Protein AF-A0A9Q3C1W0-F1 (afdb_monomer_lite)

pLDDT: mean 81.01, std 10.48, range [41.19, 95.0]

Foldseek 3Di:
DPPVVVLVLLVVCLVPDDDDPPQDPVNSVVVSVVCVVPVVVDDDLPDDPDPPPPPDDDDDDPDDPPDDVVVVDDPDDDDPVRVVVVVVVVVSVD

Sequence (94 aa):
MTNVNILKELFEVFNKAQYGTQLTSKLKLNFLKMFRKHRGAFSIWDDPLGKIDGHDIELYMDIERPYLPILRRPPYPASLETRKEIVKHINELL

Radius of gyration: 22.05 Å; chains: 1; bounding box: 44×27×57 Å

Secondary structure (DSSP, 8-state):
-HHHHHHHHHHHHHHHS---TT--HHHHHHHHHHHHHTGGGS--TTSPTT--TT-------S-PSSPPGGGGPPPPPPPHHHHHHHHHHHHHH-

Organism: NCBI:txid1389203

Structure (mmCIF, N/CA/C/O backbone):
data_AF-A0A9Q3C1W0-F1
#
_entry.id   AF-A0A9Q3C1W0-F1
#
loop_
_atom_site.group_PDB
_atom_site.id
_atom_site.type_symbol
_atom_site.label_atom_id
_atom_site.label_alt_id
_atom_site.label_comp_id
_atom_site.label_asym_id
_atom_site.label_entity_id
_atom_site.label_seq_id
_atom_site.pdbx_PDB_ins_code
_atom_site.Cartn_x
_atom_site.Cartn_y
_atom_site.Cartn_z
_atom_site.occupancy
_atom_site.B_iso_or_equiv
_atom_site.auth_seq_id
_atom_site.auth_comp_id
_atom_site.auth_asym_id
_atom_site.auth_atom_id
_atom_site.pdbx_PDB_model_num
ATOM 1 N N . MET A 1 1 ? -22.928 -12.569 4.011 1.00 41.19 1 MET A N 1
ATOM 2 C CA . MET A 1 1 ? -21.871 -12.965 4.974 1.00 41.19 1 MET A CA 1
ATOM 3 C C . MET A 1 1 ? -20.793 -11.891 5.192 1.00 41.19 1 MET A C 1
ATOM 5 O O . MET A 1 1 ? -20.024 -12.017 6.129 1.00 41.19 1 MET A O 1
ATOM 9 N N . THR A 1 2 ? -20.765 -10.801 4.418 1.00 52.31 2 THR A N 1
ATOM 10 C CA . THR A 1 2 ? -19.703 -9.772 4.412 1.00 52.31 2 THR A CA 1
ATOM 11 C C . THR A 1 2 ? -19.732 -8.763 5.574 1.00 52.31 2 THR A C 1
ATOM 13 O O . THR A 1 2 ? -18.682 -8.381 6.071 1.00 52.31 2 THR A O 1
ATOM 16 N N . ASN A 1 3 ? -20.905 -8.355 6.072 1.00 53.75 3 ASN A N 1
ATOM 17 C CA . ASN A 1 3 ? -21.006 -7.264 7.064 1.00 53.75 3 ASN A CA 1
ATOM 18 C C . ASN A 1 3 ? -20.477 -7.587 8.477 1.00 53.75 3 ASN A C 1
ATOM 20 O O . ASN A 1 3 ? -20.113 -6.674 9.215 1.00 53.75 3 ASN A O 1
ATOM 24 N N . VAL A 1 4 ? -20.455 -8.861 8.881 1.00 57.12 4 VAL A N 1
ATOM 25 C CA . VAL A 1 4 ? -20.039 -9.256 10.242 1.00 57.12 4 VAL A CA 1
ATOM 26 C C . VAL A 1 4 ? -18.513 -9.232 10.387 1.00 57.12 4 VAL A C 1
ATOM 28 O O . VAL A 1 4 ? -18.013 -8.852 11.443 1.00 57.12 4 VAL A O 1
ATOM 31 N N . ASN A 1 5 ? -17.777 -9.559 9.319 1.00 65.38 5 ASN A N 1
ATOM 32 C CA . ASN A 1 5 ? -16.311 -9.547 9.325 1.00 65.38 5 ASN A CA 1
ATOM 33 C C . ASN A 1 5 ? -15.753 -8.118 9.395 1.00 65.38 5 ASN A C 1
ATOM 35 O O . ASN A 1 5 ? -14.900 -7.822 10.223 1.00 65.38 5 ASN A O 1
ATOM 39 N N . ILE A 1 6 ? -16.352 -7.202 8.630 1.00 66.88 6 ILE A N 1
ATOM 40 C CA . ILE A 1 6 ? -15.925 -5.797 8.533 1.00 66.88 6 ILE A CA 1
ATOM 41 C C . ILE A 1 6 ? -16.031 -5.071 9.881 1.00 66.88 6 ILE A C 1
ATOM 43 O O . ILE A 1 6 ? -15.164 -4.283 10.253 1.00 66.88 6 ILE A O 1
ATOM 47 N N . LEU A 1 7 ? -17.099 -5.324 10.648 1.00 70.12 7 LEU A N 1
ATOM 48 C CA . LEU A 1 7 ? -17.237 -4.727 11.979 1.00 70.12 7 LEU A CA 1
ATOM 49 C C . LEU A 1 7 ? -16.155 -5.233 12.929 1.00 70.12 7 LEU A C 1
ATOM 51 O O . LEU A 1 7 ? -15.629 -4.449 13.715 1.00 70.12 7 LEU A O 1
ATOM 55 N N . LYS A 1 8 ? -15.818 -6.521 12.847 1.00 76.94 8 LYS A N 1
ATOM 56 C CA . LYS A 1 8 ? -14.787 -7.135 13.679 1.00 76.94 8 LYS A CA 1
ATOM 57 C C . LYS A 1 8 ? -13.408 -6.541 13.378 1.00 76.94 8 LYS A C 1
ATOM 59 O O . LYS A 1 8 ? -12.721 -6.138 14.309 1.00 76.94 8 LYS A O 1
ATOM 64 N N . GLU A 1 9 ? -13.063 -6.392 12.103 1.00 75.38 9 GLU A N 1
ATOM 65 C CA . GLU A 1 9 ? -11.820 -5.747 11.654 1.00 75.38 9 GLU A CA 1
ATOM 66 C C . GLU A 1 9 ? -11.735 -4.286 12.105 1.00 75.38 9 GLU A C 1
ATOM 68 O O . GLU A 1 9 ? -10.733 -3.870 12.686 1.00 75.38 9 GLU A O 1
ATOM 73 N N . LEU A 1 10 ? -12.813 -3.510 11.928 1.00 76.50 10 LEU A N 1
ATOM 74 C CA . LEU A 1 10 ? -12.865 -2.121 12.386 1.00 76.50 10 LEU A CA 1
ATOM 75 C C . LEU A 1 10 ? -12.642 -2.027 13.903 1.00 76.50 10 LEU A C 1
ATOM 77 O O . LEU A 1 10 ? -11.912 -1.153 14.366 1.00 76.50 10 LEU A O 1
ATOM 81 N N . PHE A 1 11 ? -13.252 -2.927 14.678 1.00 80.62 11 PHE A N 1
ATOM 82 C CA . PHE A 1 11 ? -13.054 -2.990 16.125 1.00 80.62 11 PHE A CA 1
ATOM 83 C C . PHE A 1 11 ? -11.621 -3.375 16.506 1.00 80.62 11 PHE A C 1
ATOM 85 O O . PHE A 1 11 ? -11.077 -2.804 17.450 1.00 80.62 11 PHE A O 1
ATOM 92 N N . GLU A 1 12 ? -10.987 -4.299 15.785 1.00 83.19 12 GLU A N 1
ATOM 93 C CA . GLU A 1 12 ? -9.585 -4.658 16.018 1.00 83.19 12 GLU A CA 1
ATOM 94 C C . GLU A 1 12 ? -8.636 -3.491 15.733 1.00 83.19 12 GLU A C 1
ATOM 96 O O . GLU A 1 12 ? -7.775 -3.188 16.562 1.00 83.19 12 GLU A O 1
ATOM 101 N N . VAL A 1 13 ? -8.819 -2.797 14.605 1.00 79.25 13 VAL A N 1
ATOM 102 C CA . VAL A 1 13 ? -8.037 -1.601 14.256 1.00 79.25 13 VAL A CA 1
ATOM 103 C C . VAL A 1 13 ? -8.254 -0.504 15.293 1.00 79.25 13 VAL A C 1
ATOM 105 O O . VAL A 1 13 ? -7.291 0.088 15.775 1.00 79.25 13 VAL A O 1
ATOM 108 N 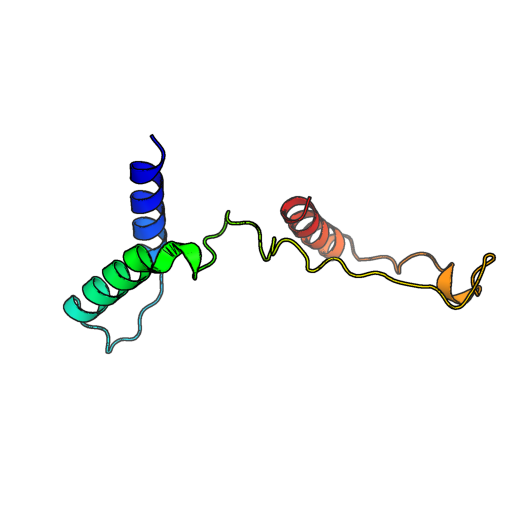N . PHE A 1 14 ? -9.504 -0.271 15.693 1.00 83.88 14 PHE A N 1
ATOM 109 C CA . PHE A 1 14 ? -9.844 0.714 16.713 1.00 83.88 14 PHE A CA 1
ATOM 110 C C . PHE A 1 14 ? -9.183 0.394 18.061 1.00 83.88 14 PHE A C 1
ATOM 112 O O . PHE A 1 14 ? -8.650 1.278 18.717 1.00 83.88 14 PHE A O 1
ATOM 119 N N . ASN A 1 15 ? -9.139 -0.873 18.472 1.00 84.69 15 ASN A N 1
ATOM 120 C CA . ASN A 1 15 ? -8.489 -1.254 19.728 1.00 84.69 15 ASN A CA 1
ATOM 121 C C . ASN A 1 15 ? -6.959 -1.135 19.682 1.00 84.69 15 ASN A C 1
ATOM 123 O O . ASN A 1 15 ? -6.345 -0.848 20.708 1.00 84.69 15 ASN A O 1
ATOM 127 N N . LYS A 1 16 ? -6.341 -1.348 18.514 1.00 85.50 16 LYS A N 1
ATOM 128 C CA . LYS A 1 16 ? -4.889 -1.193 18.316 1.00 85.50 16 LYS A CA 1
ATOM 129 C C . LYS A 1 16 ? -4.464 0.263 18.102 1.00 85.50 16 LYS A C 1
ATOM 131 O O . LYS A 1 16 ? -3.280 0.573 18.215 1.00 85.50 16 LYS A O 1
ATOM 136 N N . ALA A 1 17 ? -5.402 1.147 17.773 1.00 84.19 17 ALA A N 1
ATOM 137 C CA . ALA A 1 17 ? -5.109 2.539 17.481 1.00 84.19 17 ALA A CA 1
ATOM 138 C C . ALA A 1 17 ? -4.638 3.300 18.728 1.00 84.19 17 ALA A C 1
ATOM 140 O O . ALA A 1 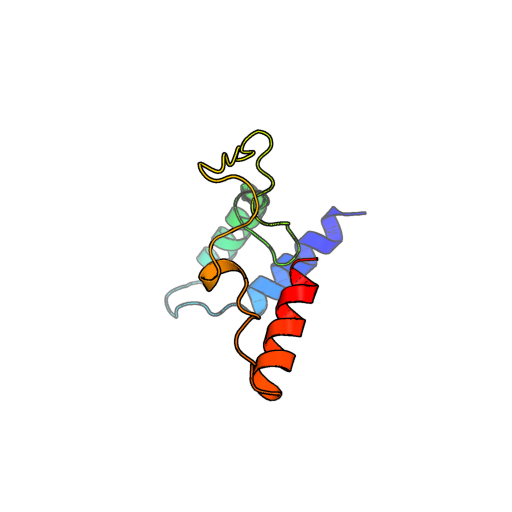17 ? -5.126 3.115 19.845 1.00 84.19 17 ALA A O 1
ATOM 141 N N . GLN A 1 18 ? -3.698 4.217 18.515 1.00 87.44 18 GLN A N 1
ATOM 142 C CA . GLN A 1 18 ? -3.282 5.161 19.541 1.00 87.44 18 GLN A CA 1
ATOM 143 C C . GLN A 1 18 ? -4.237 6.354 19.561 1.00 87.44 18 GLN A C 1
ATOM 145 O O . GLN A 1 18 ? -4.557 6.936 18.525 1.00 87.44 18 GLN A O 1
ATOM 150 N N . TYR A 1 19 ? -4.681 6.734 20.757 1.00 87.12 19 TYR A N 1
ATOM 151 C CA . TYR A 1 19 ? -5.566 7.876 20.964 1.00 87.12 19 TYR A CA 1
ATOM 152 C C . TYR A 1 19 ? -4.890 8.915 21.844 1.00 87.12 19 TYR A C 1
ATOM 154 O O . TYR A 1 19 ? -4.230 8.574 22.824 1.00 87.12 19 TYR A O 1
ATOM 162 N N . GLY A 1 20 ? -5.128 10.189 21.537 1.00 88.31 20 GLY A N 1
ATOM 163 C CA . GLY A 1 20 ? -4.750 11.279 22.429 1.00 88.31 20 GLY A CA 1
ATOM 164 C C . GLY A 1 20 ? -5.448 11.168 23.790 1.00 88.31 20 GLY A C 1
ATOM 165 O O . GLY A 1 20 ? -6.572 10.670 23.898 1.00 88.31 20 GLY A O 1
ATOM 166 N N . THR A 1 21 ? -4.801 11.687 24.832 1.00 87.00 21 THR A N 1
ATOM 167 C CA . THR A 1 21 ? -5.288 11.649 26.225 1.00 87.00 21 THR A CA 1
ATOM 168 C C . THR A 1 21 ? -6.594 12.419 26.444 1.00 87.00 21 THR A C 1
ATOM 170 O O . THR A 1 21 ? -7.325 12.148 27.390 1.00 87.00 21 THR A O 1
ATOM 173 N N . GLN A 1 22 ? -6.925 13.345 25.544 1.00 88.44 22 GLN A N 1
ATOM 174 C CA . GLN A 1 22 ? -8.132 14.177 25.595 1.00 88.44 22 GLN A CA 1
ATOM 175 C C . GLN A 1 22 ? -9.397 13.442 25.111 1.00 88.44 22 GLN A C 1
ATOM 177 O O . GLN A 1 22 ? -10.513 13.954 25.229 1.00 88.44 22 GLN A O 1
ATOM 182 N N . LEU A 1 23 ? -9.250 12.243 24.537 1.00 85.25 23 LEU A N 1
ATOM 183 C CA . LEU A 1 23 ? -10.346 11.544 23.880 1.00 85.25 23 LEU A CA 1
ATOM 184 C C . LEU A 1 23 ? -11.175 10.725 24.880 1.00 85.25 23 LEU A C 1
ATOM 186 O O . LEU A 1 23 ? -10.839 9.591 25.229 1.00 85.25 23 LEU A O 1
ATOM 190 N N . THR A 1 24 ? -12.303 11.288 25.312 1.00 89.81 24 THR A N 1
ATOM 191 C CA . THR A 1 24 ? -13.266 10.586 26.175 1.00 89.81 24 THR A CA 1
ATOM 192 C C . THR A 1 24 ? -13.936 9.409 25.458 1.00 89.81 24 THR A C 1
ATOM 194 O O . THR A 1 24 ? -14.053 9.373 24.228 1.00 89.81 24 THR A O 1
ATOM 197 N N . SER A 1 25 ? -14.465 8.455 26.229 1.00 86.75 25 SER A N 1
ATOM 198 C CA . SER A 1 25 ? -15.165 7.272 25.702 1.00 86.75 25 SER A CA 1
ATOM 199 C C . SER A 1 25 ? -16.346 7.628 24.788 1.00 86.75 25 SER A C 1
ATOM 201 O O . SER A 1 25 ? -16.611 6.935 23.807 1.00 86.75 25 SER A O 1
ATOM 203 N N . LYS A 1 26 ? -17.027 8.751 25.055 1.00 89.88 26 LYS A N 1
ATOM 204 C CA . LYS A 1 26 ? -18.135 9.248 24.224 1.00 89.88 26 LYS A CA 1
ATOM 205 C C . LYS A 1 26 ? -17.655 9.727 22.850 1.00 89.88 26 LYS A C 1
ATOM 207 O O . LYS A 1 26 ? -18.299 9.438 21.843 1.00 89.88 26 LYS A O 1
ATOM 212 N N . LEU A 1 27 ? -16.518 10.423 22.800 1.00 89.00 27 LEU A N 1
ATOM 213 C CA . LEU A 1 27 ? -15.908 10.884 21.549 1.00 89.00 27 LEU A CA 1
ATOM 214 C C . LEU A 1 27 ? -15.395 9.708 20.718 1.00 89.00 27 LEU A C 1
ATOM 216 O O . LEU A 1 27 ? -15.657 9.652 19.521 1.00 89.00 27 LEU A O 1
ATOM 220 N N . LYS A 1 28 ? -14.765 8.725 21.368 1.00 88.12 28 LYS A N 1
ATOM 221 C CA . LYS A 1 28 ? -14.353 7.454 20.752 1.00 88.12 28 LYS A CA 1
ATOM 222 C C . LYS A 1 28 ? -15.521 6.731 20.080 1.00 88.12 28 LYS A C 1
ATOM 224 O O . LYS A 1 28 ? -15.422 6.337 18.920 1.00 88.12 28 LYS A O 1
ATOM 229 N N . LEU A 1 29 ? -16.657 6.624 20.769 1.00 88.19 29 LEU A N 1
ATOM 230 C CA . LEU A 1 29 ? -17.860 6.009 20.209 1.00 88.19 29 LEU A CA 1
ATOM 231 C C . LEU A 1 29 ? -18.411 6.792 19.007 1.00 88.19 29 LEU A C 1
ATOM 233 O O . LEU A 1 29 ? -18.825 6.194 18.015 1.00 88.19 29 LEU A O 1
ATOM 237 N N . ASN A 1 30 ? -18.419 8.125 19.080 1.00 89.25 30 ASN A N 1
ATOM 238 C CA . ASN A 1 30 ? -18.843 8.966 17.959 1.00 89.25 30 ASN A CA 1
ATOM 239 C C . ASN A 1 30 ? -17.910 8.830 16.751 1.00 89.25 30 ASN A C 1
ATOM 241 O O . ASN A 1 30 ? -18.393 8.759 15.622 1.00 89.25 30 ASN A O 1
ATOM 245 N N . PHE A 1 31 ? -16.602 8.734 16.987 1.00 86.06 31 PHE A N 1
ATOM 246 C CA . PHE A 1 31 ? -15.607 8.480 15.950 1.00 86.06 31 PHE A CA 1
ATOM 247 C C . PHE A 1 31 ? -15.907 7.155 15.247 1.00 86.06 31 PHE A C 1
ATOM 249 O O . PHE A 1 31 ? -16.122 7.144 14.041 1.00 86.06 31 PHE A O 1
ATOM 256 N N . LEU A 1 32 ? -16.074 6.062 15.999 1.00 86.00 32 LEU A N 1
ATOM 257 C CA . LEU A 1 32 ? -16.400 4.745 15.442 1.00 86.00 32 LEU A CA 1
ATOM 258 C C . LEU A 1 32 ? -17.689 4.761 14.593 1.00 86.00 32 LEU A C 1
ATOM 260 O O . LEU A 1 32 ? -17.741 4.177 13.510 1.00 86.00 32 LEU A O 1
ATOM 264 N N . LYS A 1 33 ? -18.728 5.477 15.048 1.00 87.75 33 LYS A N 1
ATOM 265 C CA . LYS A 1 33 ? -19.970 5.668 14.277 1.00 87.75 33 LYS A CA 1
ATOM 266 C C . LYS A 1 33 ? -19.726 6.415 12.964 1.00 87.75 33 LYS A C 1
ATOM 268 O O . LYS A 1 33 ? -20.324 6.054 11.952 1.00 87.75 33 LYS A O 1
ATOM 273 N N . MET A 1 34 ? -18.869 7.435 12.982 1.00 88.06 34 MET A N 1
ATOM 274 C CA . MET A 1 34 ? -18.491 8.213 11.801 1.00 88.06 34 MET A CA 1
ATOM 275 C C . MET A 1 34 ? -17.723 7.348 10.793 1.00 88.06 34 MET A C 1
ATOM 277 O O . MET A 1 34 ? -18.133 7.302 9.635 1.00 88.06 34 MET A O 1
ATOM 281 N N . PHE A 1 35 ? -16.723 6.572 11.235 1.00 84.00 35 PHE A N 1
ATOM 282 C CA . PHE A 1 35 ? -16.018 5.613 10.369 1.00 84.00 35 PHE A CA 1
ATOM 283 C C . PHE A 1 35 ? -16.978 4.636 9.715 1.00 84.00 35 PHE A C 1
ATOM 285 O O . PHE A 1 35 ? -16.945 4.454 8.504 1.00 84.00 35 PHE A O 1
ATOM 292 N N . ARG A 1 36 ? -17.884 4.044 10.503 1.00 83.31 36 ARG A N 1
ATOM 293 C CA . ARG A 1 36 ? -18.870 3.106 9.963 1.00 83.31 36 ARG A CA 1
ATOM 294 C C . ARG A 1 36 ? -19.759 3.765 8.909 1.00 83.31 36 ARG A C 1
ATOM 296 O O . ARG A 1 36 ? -20.059 3.149 7.893 1.00 83.31 36 ARG A O 1
ATOM 303 N N . LYS A 1 37 ? -20.201 5.001 9.159 1.00 87.88 37 LYS A N 1
ATOM 304 C CA . LYS A 1 37 ? -21.057 5.760 8.238 1.00 87.88 37 LYS A CA 1
ATOM 305 C C . LYS A 1 37 ? -20.332 6.114 6.936 1.00 87.88 37 LYS A C 1
ATOM 307 O O . LYS A 1 37 ? -20.958 6.096 5.884 1.00 87.88 37 LYS A O 1
ATOM 312 N N . HIS A 1 38 ? -19.041 6.424 7.010 1.00 85.81 38 HIS A N 1
ATOM 313 C CA . HIS A 1 38 ? -18.239 6.914 5.889 1.00 85.81 38 HIS A CA 1
ATOM 314 C C . HIS A 1 38 ? -17.148 5.927 5.460 1.00 85.81 38 HIS A C 1
ATOM 316 O O . HIS A 1 38 ? -16.112 6.351 4.963 1.00 85.81 38 HIS A O 1
ATOM 322 N N . ARG A 1 39 ? -17.370 4.614 5.619 1.00 77.69 39 ARG A N 1
ATOM 323 C CA . ARG A 1 39 ? -16.339 3.584 5.395 1.00 77.69 39 ARG A CA 1
ATOM 324 C C . ARG A 1 39 ? -15.631 3.724 4.050 1.00 77.69 39 ARG A C 1
ATOM 326 O O . ARG A 1 39 ? -14.420 3.632 4.014 1.00 77.69 39 ARG A O 1
ATOM 333 N N . GLY A 1 40 ? -16.366 3.980 2.967 1.00 75.94 40 GLY A N 1
ATOM 334 C CA . GLY A 1 40 ? -15.782 4.094 1.623 1.00 75.94 40 GLY A CA 1
ATOM 335 C C . GLY A 1 40 ? -14.850 5.295 1.420 1.00 75.94 40 GLY A C 1
ATOM 336 O O . GLY A 1 40 ? -14.167 5.355 0.409 1.00 75.94 40 GLY A O 1
ATOM 337 N N . ALA A 1 41 ? -14.815 6.244 2.361 1.00 80.38 41 ALA A N 1
ATOM 338 C CA . ALA A 1 41 ? -13.879 7.367 2.346 1.00 80.38 41 ALA A CA 1
ATOM 339 C C . ALA A 1 41 ? -12.563 7.062 3.085 1.00 80.38 41 ALA A C 1
ATOM 341 O O . ALA A 1 41 ? -11.635 7.865 3.026 1.00 80.38 41 ALA A O 1
ATOM 342 N N . PHE A 1 42 ? -12.480 5.933 3.795 1.00 76.38 42 PHE A N 1
ATOM 343 C CA . PHE A 1 42 ? -11.294 5.519 4.534 1.00 76.38 42 PHE A CA 1
ATOM 344 C C . PHE A 1 42 ? -10.737 4.240 3.921 1.00 76.38 42 PHE A C 1
ATOM 346 O O . PHE A 1 42 ? -11.452 3.251 3.789 1.00 76.38 42 PHE A O 1
ATOM 353 N N . SER A 1 43 ? -9.449 4.250 3.587 1.00 71.81 43 SER A N 1
ATOM 354 C CA . SER A 1 43 ? -8.748 3.030 3.196 1.00 71.81 43 SER A CA 1
ATOM 355 C C . SER A 1 43 ? -8.551 2.156 4.436 1.00 71.81 43 SER A C 1
ATOM 357 O O . SER A 1 43 ? -7.947 2.581 5.424 1.00 71.81 43 SER A O 1
ATOM 359 N N . ILE A 1 44 ? -9.123 0.955 4.405 1.00 70.38 44 ILE A N 1
ATOM 360 C CA . ILE A 1 44 ? -8.769 -0.143 5.307 1.00 70.38 44 ILE A CA 1
ATOM 361 C C . ILE A 1 44 ? -7.777 -1.010 4.528 1.00 70.38 44 ILE A C 1
ATOM 363 O O . ILE A 1 44 ? -7.899 -1.088 3.314 1.00 70.38 44 ILE A O 1
ATOM 367 N N . TRP A 1 45 ? -6.798 -1.606 5.211 1.00 64.12 45 TRP A N 1
ATOM 368 C CA . TRP A 1 45 ? -5.621 -2.304 4.662 1.00 64.12 45 TRP A CA 1
ATOM 369 C C . TRP A 1 45 ? -5.820 -3.119 3.368 1.00 64.12 45 TRP A C 1
ATOM 371 O O . TRP A 1 45 ? -4.902 -3.153 2.558 1.00 64.12 45 TRP A O 1
ATOM 381 N N . ASP A 1 46 ? -6.997 -3.712 3.155 1.00 64.94 46 ASP A N 1
ATOM 382 C CA . ASP A 1 46 ? -7.303 -4.569 2.000 1.00 64.94 46 ASP A CA 1
ATOM 383 C C . ASP A 1 46 ? -8.075 -3.869 0.860 1.00 64.94 46 ASP A C 1
ATOM 385 O O . ASP A 1 46 ? -8.367 -4.489 -0.164 1.00 64.94 46 ASP A O 1
ATOM 389 N N . ASP A 1 47 ? -8.452 -2.595 1.012 1.00 64.56 47 ASP A N 1
ATOM 390 C CA . ASP A 1 47 ? -9.132 -1.846 -0.045 1.00 64.56 47 ASP A CA 1
ATOM 391 C C . ASP A 1 47 ? -8.093 -1.344 -1.069 1.00 64.56 47 ASP A C 1
ATOM 393 O O . ASP A 1 47 ? -7.195 -0.578 -0.698 1.00 64.56 47 ASP A O 1
ATOM 397 N N . PRO A 1 48 ? -8.205 -1.721 -2.361 1.00 67.94 48 PRO A N 1
ATOM 398 C CA . PRO A 1 48 ? -7.249 -1.305 -3.376 1.00 67.94 48 PRO A CA 1
ATOM 399 C C . PRO A 1 48 ? -7.236 0.220 -3.479 1.00 67.94 48 PRO A C 1
ATOM 401 O O . PRO A 1 48 ? -8.267 0.863 -3.702 1.00 67.94 48 PRO A O 1
ATOM 404 N N . LEU A 1 49 ? -6.050 0.804 -3.316 1.00 65.94 49 LEU A N 1
ATOM 405 C CA . LEU A 1 49 ? -5.852 2.239 -3.455 1.00 65.94 49 LEU A CA 1
ATOM 406 C C . LEU A 1 49 ? -6.240 2.681 -4.870 1.00 65.94 49 LEU A C 1
ATOM 408 O O . LEU A 1 49 ? -5.666 2.232 -5.857 1.00 65.9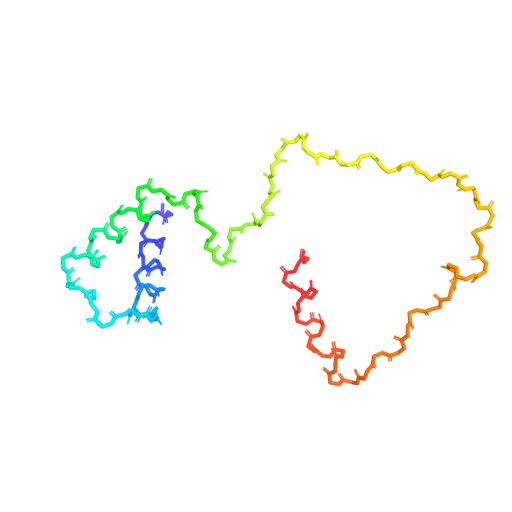4 49 LEU A O 1
ATOM 412 N N . GLY A 1 50 ? -7.189 3.613 -4.957 1.00 62.38 50 GLY A N 1
ATOM 413 C CA . GLY A 1 50 ? -7.295 4.501 -6.112 1.00 62.38 50 GLY A CA 1
ATOM 414 C C . GLY A 1 50 ? -7.734 3.868 -7.430 1.00 62.38 50 GLY A C 1
ATOM 415 O O . GLY A 1 50 ? -7.395 4.419 -8.474 1.00 62.38 50 GLY A O 1
ATOM 416 N N . LYS A 1 51 ? -8.532 2.790 -7.429 1.00 60.72 51 LYS A N 1
ATOM 417 C CA . LYS A 1 51 ? -9.242 2.377 -8.653 1.00 60.72 51 LYS A CA 1
ATOM 418 C C . LYS A 1 51 ? -10.392 3.351 -8.949 1.00 60.72 51 LYS A C 1
ATOM 420 O O . LYS A 1 51 ? -11.559 3.044 -8.727 1.00 60.72 51 LYS A O 1
ATOM 425 N N . ILE A 1 52 ? -10.04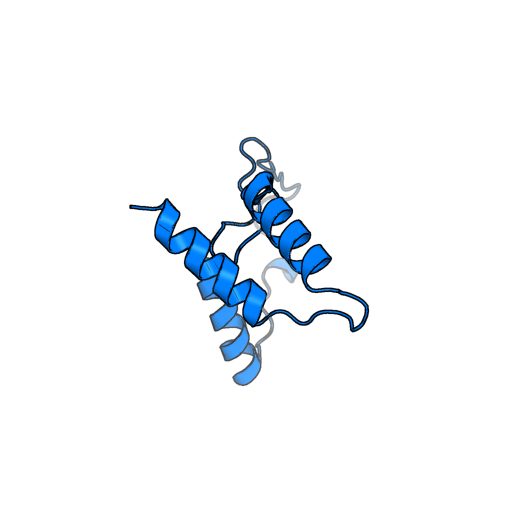1 4.568 -9.360 1.00 66.25 52 ILE A N 1
ATOM 426 C CA . ILE A 1 52 ? -10.990 5.551 -9.872 1.00 66.25 52 ILE A CA 1
ATOM 427 C C . ILE A 1 52 ? -11.118 5.284 -11.369 1.00 66.25 52 ILE A C 1
ATOM 429 O O . ILE A 1 52 ? -10.186 5.533 -12.134 1.00 66.25 52 ILE A O 1
ATOM 433 N N . ASP A 1 53 ? -12.260 4.735 -11.771 1.00 66.69 53 ASP A N 1
ATOM 434 C CA . ASP A 1 53 ? -12.535 4.441 -13.174 1.00 66.69 53 ASP A CA 1
ATOM 435 C C . ASP A 1 53 ? -12.497 5.741 -14.007 1.00 66.69 53 ASP A C 1
ATOM 437 O O . ASP A 1 53 ? -13.116 6.742 -13.639 1.00 66.69 53 ASP A O 1
ATOM 441 N N . GLY A 1 54 ? -11.775 5.728 -15.134 1.00 74.31 54 GLY A N 1
ATOM 442 C CA . GLY A 1 54 ? -11.708 6.854 -16.077 1.00 74.31 54 GLY A CA 1
ATOM 443 C C . GLY A 1 54 ? -10.533 7.826 -15.898 1.00 74.31 54 GLY A C 1
ATOM 444 O O . GLY A 1 54 ? -10.490 8.840 -16.592 1.00 74.31 54 GLY A O 1
ATOM 445 N N . HIS A 1 55 ? -9.574 7.534 -15.013 1.00 76.25 55 HIS A N 1
ATOM 446 C CA . HIS A 1 55 ? -8.315 8.288 -14.878 1.00 76.25 55 HIS A CA 1
ATOM 447 C C . HIS A 1 55 ? -7.106 7.550 -15.468 1.00 76.25 55 HIS A C 1
ATOM 449 O O . HIS A 1 55 ? -6.009 7.580 -14.907 1.00 76.25 55 HIS A O 1
ATOM 455 N N . ASP A 1 56 ? -7.297 6.889 -16.606 1.00 82.50 56 ASP A N 1
ATOM 456 C CA . ASP A 1 56 ? -6.185 6.287 -17.333 1.00 82.50 56 ASP A CA 1
ATOM 457 C C . ASP A 1 56 ? -5.266 7.382 -17.892 1.00 82.50 56 ASP A C 1
ATOM 459 O O . ASP A 1 56 ? -5.719 8.408 -18.406 1.00 82.50 56 ASP A O 1
ATOM 463 N N . ILE A 1 57 ? -3.955 7.175 -17.766 1.00 84.25 57 ILE A N 1
ATOM 464 C CA . ILE A 1 57 ? -2.947 8.114 -18.257 1.00 84.25 57 ILE A CA 1
ATOM 465 C C . ILE A 1 57 ? -2.447 7.618 -19.611 1.00 84.25 57 ILE A C 1
ATOM 467 O O . ILE A 1 57 ? -1.843 6.549 -19.703 1.00 84.25 57 ILE A O 1
ATOM 471 N N . GLU A 1 58 ? -2.639 8.424 -20.653 1.00 85.94 58 GLU A N 1
ATOM 472 C CA . GLU A 1 58 ? -1.983 8.212 -21.942 1.00 85.94 58 GLU A CA 1
ATOM 473 C C . GLU A 1 58 ? -0.581 8.831 -21.920 1.00 85.94 58 GLU A C 1
ATOM 475 O O . GLU A 1 58 ? -0.413 10.045 -21.791 1.00 85.94 58 GLU A O 1
ATOM 480 N N . LEU A 1 59 ? 0.443 7.984 -22.031 1.00 87.12 59 LEU A N 1
ATOM 481 C CA . LEU A 1 59 ? 1.842 8.403 -22.078 1.00 87.12 59 LEU A CA 1
ATOM 482 C C . LEU A 1 59 ? 2.370 8.276 -23.509 1.00 87.12 59 LEU A C 1
ATOM 484 O O . LEU A 1 59 ? 2.525 7.168 -24.024 1.00 87.12 59 LEU A O 1
ATOM 488 N N . TYR A 1 60 ? 2.694 9.411 -24.126 1.00 86.75 60 TYR A N 1
ATOM 489 C CA . TYR A 1 60 ? 3.339 9.476 -25.437 1.00 86.75 60 TYR A CA 1
ATOM 490 C C . TYR A 1 60 ? 4.849 9.669 -25.261 1.00 86.75 60 TYR A C 1
ATOM 492 O O . TYR A 1 60 ? 5.290 10.486 -24.454 1.00 86.75 60 TYR A O 1
ATOM 500 N N . MET A 1 61 ? 5.653 8.893 -25.991 1.00 80.62 61 MET A N 1
ATOM 501 C CA . MET A 1 61 ? 7.107 9.062 -26.014 1.00 80.62 61 MET A CA 1
ATOM 502 C C . MET A 1 61 ? 7.504 9.915 -27.216 1.00 80.62 61 MET A C 1
ATOM 504 O O . MET A 1 61 ? 7.206 9.548 -28.347 1.00 80.62 61 MET A O 1
ATOM 508 N N . ASP A 1 62 ? 8.273 10.975 -26.976 1.00 83.12 62 ASP A N 1
ATOM 509 C CA . ASP A 1 62 ? 8.835 11.825 -28.040 1.00 83.12 62 ASP A CA 1
ATOM 510 C C . ASP A 1 62 ? 10.039 11.184 -28.756 1.00 83.12 62 ASP A C 1
ATOM 512 O O . ASP A 1 62 ? 10.644 11.782 -29.645 1.00 83.12 62 ASP A O 1
ATOM 516 N N . ILE A 1 63 ? 10.437 9.977 -28.339 1.00 81.00 63 ILE A N 1
ATOM 517 C CA . ILE A 1 63 ? 11.584 9.254 -28.885 1.00 81.00 63 ILE A CA 1
ATOM 518 C C . ILE A 1 63 ? 11.186 7.857 -29.346 1.00 81.00 63 ILE A C 1
ATOM 520 O O . ILE A 1 63 ? 10.498 7.110 -28.647 1.00 81.00 63 ILE A O 1
ATOM 524 N N . GLU A 1 64 ? 11.705 7.472 -30.505 1.00 79.81 64 GLU A N 1
ATOM 525 C CA . GLU A 1 64 ? 11.577 6.120 -31.031 1.00 79.81 64 GLU A CA 1
ATOM 526 C C . GLU A 1 64 ? 12.794 5.267 -30.663 1.00 79.81 64 GLU A C 1
ATOM 528 O O . GLU A 1 64 ? 13.865 5.756 -30.282 1.00 79.81 64 GLU A O 1
ATOM 533 N N . ARG A 1 65 ? 12.636 3.943 -30.752 1.00 79.19 65 ARG A N 1
ATOM 534 C CA . ARG A 1 65 ? 13.766 3.033 -30.563 1.00 79.19 65 ARG A CA 1
ATOM 535 C C . ARG A 1 65 ? 14.797 3.271 -31.681 1.00 79.19 65 ARG A C 1
ATOM 537 O O . ARG A 1 65 ? 14.412 3.398 -32.836 1.00 79.19 65 ARG A O 1
ATOM 544 N N . PRO A 1 66 ? 16.100 3.247 -31.359 1.00 85.00 66 PRO A N 1
ATOM 545 C CA . PRO A 1 66 ? 16.650 2.648 -30.151 1.00 85.00 66 PRO A CA 1
ATOM 546 C C . PRO A 1 66 ? 16.957 3.709 -29.066 1.00 85.00 66 PRO A C 1
ATOM 548 O O . PRO A 1 66 ? 17.674 4.673 -29.309 1.00 85.00 66 PRO A O 1
ATOM 551 N N . TYR A 1 67 ? 16.458 3.501 -27.837 1.00 81.69 67 TYR A N 1
ATOM 552 C CA . TYR A 1 67 ? 16.538 4.475 -26.728 1.00 81.69 67 TYR A CA 1
ATOM 553 C C . TYR A 1 67 ? 17.963 4.961 -26.433 1.00 81.69 67 TYR A C 1
ATOM 555 O O . TYR A 1 67 ? 18.921 4.213 -26.628 1.00 81.69 67 TYR A O 1
ATOM 563 N N . LEU A 1 68 ? 18.126 6.166 -25.884 1.00 84.94 68 LEU A N 1
ATOM 564 C CA . LEU A 1 68 ? 19.442 6.680 -25.489 1.00 84.94 68 LEU A CA 1
ATOM 565 C C . LEU A 1 68 ? 20.190 5.680 -24.577 1.00 84.94 68 LEU A C 1
ATOM 567 O O . LEU A 1 68 ? 19.566 5.097 -23.688 1.00 84.94 68 LEU A O 1
ATOM 571 N N . PRO A 1 69 ? 21.518 5.487 -24.732 1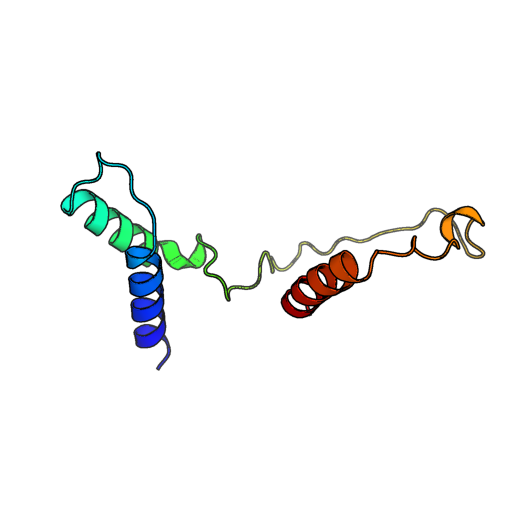.00 83.62 69 PRO A N 1
ATOM 572 C CA . PRO A 1 69 ? 22.284 4.514 -23.942 1.00 83.62 69 PRO A CA 1
ATOM 573 C C . PRO A 1 69 ? 22.127 4.660 -22.422 1.00 83.62 69 PRO A C 1
ATOM 575 O O . PRO A 1 69 ? 22.178 3.668 -21.700 1.00 83.62 69 PRO A O 1
ATOM 578 N N . ILE A 1 70 ? 21.893 5.882 -21.928 1.00 82.00 70 ILE A N 1
ATOM 579 C CA . ILE A 1 70 ? 21.654 6.149 -20.503 1.00 82.00 70 ILE A CA 1
ATOM 580 C C . ILE A 1 70 ? 20.380 5.478 -19.970 1.00 82.00 70 ILE A C 1
ATOM 582 O O . ILE A 1 70 ? 20.369 5.038 -18.825 1.00 82.00 70 ILE A O 1
ATOM 586 N N . LEU A 1 71 ? 19.352 5.333 -20.812 1.00 80.94 71 LEU A N 1
ATOM 587 C CA . LEU A 1 71 ? 18.080 4.684 -20.479 1.00 8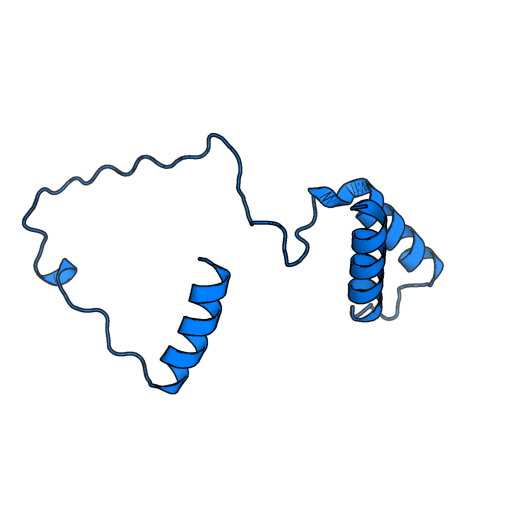0.94 71 LEU A CA 1
ATOM 588 C C . LEU A 1 71 ? 18.155 3.154 -20.575 1.00 80.94 71 LEU A C 1
ATOM 590 O O . LEU A 1 71 ? 17.246 2.465 -20.132 1.00 80.94 71 LEU A O 1
ATOM 594 N N . ARG A 1 72 ? 19.233 2.607 -21.153 1.00 82.69 72 ARG A N 1
ATOM 595 C CA . ARG A 1 72 ? 19.457 1.155 -21.278 1.00 82.69 72 ARG A CA 1
ATOM 596 C C . ARG A 1 72 ? 20.295 0.574 -20.141 1.00 82.69 72 ARG A C 1
ATOM 598 O O . ARG A 1 72 ? 20.657 -0.600 -20.188 1.00 82.69 72 ARG A O 1
ATOM 605 N N . ARG A 1 73 ? 20.678 1.392 -19.158 1.00 84.69 73 ARG A N 1
ATOM 606 C CA . ARG A 1 73 ? 21.505 0.938 -18.039 1.00 84.69 73 ARG A CA 1
ATOM 607 C C . ARG A 1 73 ? 20.695 -0.023 -17.163 1.00 84.69 73 ARG A C 1
ATOM 609 O O . ARG A 1 73 ? 19.528 0.263 -16.897 1.00 84.69 73 ARG A O 1
ATOM 616 N N . PRO A 1 74 ? 21.288 -1.139 -16.704 1.00 85.88 74 PRO A N 1
ATOM 617 C CA . PRO A 1 74 ? 20.619 -1.990 -15.734 1.00 85.88 74 PRO A CA 1
ATOM 618 C C . PRO A 1 74 ? 20.351 -1.197 -14.446 1.00 85.88 74 PRO A C 1
ATOM 620 O O . PRO A 1 74 ? 21.103 -0.263 -14.136 1.00 85.88 74 PRO A O 1
ATOM 623 N N . PRO A 1 75 ? 19.306 -1.559 -13.681 1.00 86.25 75 PRO A N 1
ATOM 624 C CA . PRO A 1 75 ? 19.073 -0.955 -12.380 1.00 86.25 75 PRO A CA 1
ATOM 625 C C . PRO A 1 75 ? 20.298 -1.163 -11.487 1.00 86.25 75 PRO A C 1
ATOM 627 O O . PRO A 1 75 ? 20.980 -2.190 -11.561 1.00 86.25 75 PRO A O 1
ATOM 630 N N . TYR A 1 76 ? 20.581 -0.177 -10.640 1.00 87.50 76 TYR A N 1
ATOM 631 C CA . TYR A 1 76 ? 21.696 -0.272 -9.708 1.00 87.50 76 TYR A CA 1
ATOM 632 C C . TYR A 1 76 ? 21.488 -1.464 -8.755 1.00 87.50 76 TYR A C 1
ATOM 634 O O . TYR A 1 76 ? 20.363 -1.677 -8.288 1.00 87.50 76 TYR A O 1
ATOM 642 N N . PRO A 1 77 ? 22.529 -2.261 -8.455 1.00 88.06 77 PRO A N 1
ATOM 643 C CA . PRO A 1 77 ? 22.381 -3.401 -7.565 1.00 88.06 77 PRO A CA 1
ATOM 644 C C . PRO A 1 77 ? 21.989 -2.942 -6.156 1.00 88.06 77 PRO A C 1
ATOM 646 O O . PRO A 1 77 ? 22.709 -2.192 -5.501 1.00 88.06 77 PRO A O 1
ATOM 649 N N . ALA A 1 78 ? 20.847 -3.427 -5.673 1.00 91.19 78 ALA A N 1
ATOM 650 C CA . ALA A 1 78 ? 20.452 -3.276 -4.278 1.00 91.19 78 ALA A CA 1
ATOM 651 C C . ALA A 1 78 ? 21.205 -4.275 -3.382 1.00 91.19 78 ALA A C 1
ATOM 653 O O . ALA A 1 78 ? 21.514 -5.392 -3.812 1.00 91.19 78 ALA A O 1
ATOM 654 N N . SER A 1 79 ? 21.444 -3.893 -2.123 1.00 94.31 79 SER A N 1
ATOM 655 C CA . SER A 1 79 ? 21.980 -4.806 -1.106 1.00 94.31 79 SER A CA 1
ATOM 656 C C . SER A 1 79 ? 21.018 -5.975 -0.848 1.00 94.31 79 SER A C 1
ATOM 658 O O . SER A 1 79 ? 19.824 -5.876 -1.140 1.00 94.31 79 SER A O 1
ATOM 660 N N . LEU A 1 80 ? 21.515 -7.084 -0.290 1.00 93.81 80 LEU A N 1
ATOM 661 C CA . LEU A 1 80 ? 20.681 -8.255 0.004 1.00 93.81 80 LEU A CA 1
ATOM 662 C C . LEU A 1 80 ? 19.514 -7.909 0.942 1.00 93.81 80 LEU A C 1
ATOM 664 O O . LEU A 1 80 ? 18.381 -8.306 0.682 1.00 93.81 80 LEU A O 1
ATOM 668 N N . GLU A 1 81 ? 19.790 -7.141 1.993 1.00 94.06 81 GLU A N 1
ATOM 669 C CA . GLU A 1 81 ? 18.783 -6.714 2.968 1.00 94.06 81 GLU A CA 1
ATOM 670 C C . GLU A 1 81 ? 17.762 -5.773 2.326 1.00 94.06 81 GLU A C 1
ATOM 672 O O . GLU A 1 81 ? 16.558 -5.993 2.422 1.00 94.06 81 GLU A O 1
ATOM 677 N N . THR A 1 82 ? 18.238 -4.794 1.551 1.00 94.19 82 THR A N 1
ATOM 678 C CA . THR A 1 82 ? 17.360 -3.875 0.815 1.00 94.19 82 THR A CA 1
ATOM 679 C C . THR A 1 82 ? 16.465 -4.626 -0.168 1.00 94.19 82 THR A C 1
ATOM 681 O O . THR A 1 82 ? 15.278 -4.333 -0.278 1.00 94.19 82 THR A O 1
ATOM 684 N N . ARG A 1 83 ? 17.007 -5.629 -0.868 1.00 93.62 83 ARG A N 1
ATOM 685 C CA . ARG A 1 83 ? 16.241 -6.443 -1.813 1.00 93.62 83 ARG A CA 1
ATOM 686 C C . ARG A 1 83 ? 15.128 -7.220 -1.112 1.00 93.62 83 ARG A C 1
ATOM 688 O O . ARG A 1 83 ? 14.022 -7.251 -1.638 1.00 93.62 83 ARG A O 1
ATOM 695 N N . LYS A 1 84 ? 15.400 -7.830 0.047 1.00 95.00 84 LYS A N 1
ATOM 696 C CA . LYS A 1 84 ? 14.386 -8.579 0.811 1.00 95.00 84 LYS A CA 1
ATOM 697 C C . LYS A 1 84 ? 13.204 -7.694 1.198 1.00 95.00 84 LYS A C 1
ATOM 699 O O . LYS A 1 84 ? 12.068 -8.113 1.010 1.00 95.00 84 LYS A O 1
ATOM 704 N N . GLU A 1 85 ? 13.462 -6.482 1.688 1.00 94.44 85 GLU A N 1
ATOM 705 C CA . GLU A 1 85 ? 12.389 -5.552 2.062 1.00 94.44 85 GLU A CA 1
ATOM 706 C C . GLU A 1 85 ? 11.609 -5.045 0.842 1.00 94.44 85 GLU A C 1
ATOM 708 O O . GLU A 1 85 ? 10.382 -5.053 0.859 1.00 94.44 85 GLU A O 1
ATOM 713 N N . ILE A 1 86 ? 12.288 -4.701 -0.261 1.00 92.94 86 ILE A N 1
ATOM 714 C CA . ILE A 1 86 ? 11.608 -4.286 -1.501 1.00 92.94 86 ILE A CA 1
ATOM 715 C C . ILE A 1 86 ? 10.680 -5.393 -2.021 1.00 92.94 86 ILE A C 1
ATOM 717 O O . ILE A 1 86 ? 9.561 -5.110 -2.438 1.00 92.94 86 ILE A O 1
ATOM 721 N N . VAL A 1 87 ? 11.121 -6.654 -1.982 1.00 94.00 87 VAL A N 1
ATOM 722 C CA . VAL A 1 87 ? 10.318 -7.790 -2.462 1.00 94.00 87 VAL A CA 1
ATOM 723 C C . VAL A 1 87 ? 9.015 -7.944 -1.673 1.00 94.00 87 VAL A C 1
ATOM 725 O O . VAL A 1 87 ? 8.001 -8.281 -2.276 1.00 94.00 87 VAL A O 1
ATOM 728 N N . LYS A 1 88 ? 9.003 -7.656 -0.363 1.00 91.38 88 LYS A N 1
ATOM 729 C CA . LYS A 1 88 ? 7.762 -7.683 0.431 1.00 91.38 88 LYS A CA 1
ATOM 730 C C . LYS A 1 88 ? 6.729 -6.706 -0.127 1.00 91.38 88 LYS A C 1
ATOM 732 O O . LYS A 1 88 ? 5.610 -7.115 -0.401 1.00 91.38 88 LYS A O 1
ATOM 737 N N . HIS A 1 89 ? 7.139 -5.466 -0.381 1.00 89.00 89 HIS A N 1
ATOM 738 C CA . HIS A 1 89 ? 6.248 -4.431 -0.903 1.00 89.00 89 HIS A CA 1
ATOM 739 C C . HIS A 1 89 ? 5.834 -4.664 -2.356 1.00 89.00 89 HIS A C 1
ATOM 741 O O . HIS A 1 89 ? 4.708 -4.362 -2.724 1.00 89.00 89 HIS A O 1
ATOM 747 N N . ILE A 1 90 ? 6.707 -5.238 -3.191 1.00 90.12 90 ILE A N 1
ATOM 748 C CA . ILE A 1 90 ? 6.318 -5.633 -4.553 1.00 90.12 90 ILE A CA 1
ATOM 749 C C . ILE A 1 90 ? 5.176 -6.654 -4.502 1.00 90.12 90 ILE A C 1
ATOM 751 O O . ILE A 1 90 ? 4.216 -6.518 -5.250 1.00 90.12 90 ILE A O 1
ATOM 755 N N . ASN A 1 91 ? 5.255 -7.638 -3.604 1.00 88.88 91 ASN A N 1
ATOM 756 C CA . ASN A 1 91 ? 4.209 -8.651 -3.458 1.00 88.88 91 ASN A CA 1
ATOM 757 C C . ASN A 1 91 ? 2.892 -8.091 -2.890 1.00 88.88 91 ASN A C 1
ATOM 759 O O . ASN A 1 91 ? 1.861 -8.716 -3.081 1.00 88.88 91 ASN A O 1
ATOM 763 N N . GLU A 1 92 ? 2.913 -6.952 -2.191 1.00 82.12 92 GLU A N 1
ATOM 764 C CA . GLU A 1 92 ? 1.697 -6.252 -1.738 1.00 82.12 92 GLU A CA 1
ATOM 765 C C . GLU A 1 92 ? 1.003 -5.489 -2.882 1.00 82.12 92 GLU A C 1
ATOM 767 O O . GLU A 1 92 ? -0.182 -5.180 -2.788 1.00 82.12 92 GLU A O 1
ATOM 772 N N . LEU A 1 93 ? 1.741 -5.161 -3.950 1.00 79.50 93 LEU A N 1
ATOM 773 C CA . LEU A 1 93 ? 1.267 -4.366 -5.088 1.00 79.50 93 LEU A CA 1
ATOM 774 C C . LEU A 1 93 ? 0.836 -5.204 -6.305 1.00 79.50 93 LEU A C 1
ATOM 776 O O . LEU A 1 93 ? 0.216 -4.649 -7.214 1.00 79.50 93 LEU A O 1
ATOM 780 N N . LEU A 1 94 ? 1.208 -6.489 -6.350 1.00 75.94 94 LEU A N 1
ATOM 781 C CA . LEU A 1 94 ? 0.880 -7.448 -7.416 1.00 75.94 94 LEU A CA 1
ATOM 782 C C . LEU A 1 94 ? -0.337 -8.299 -7.046 1.00 75.94 94 LEU A C 1
ATOM 784 O O . LEU A 1 94 ? -1.186 -8.496 -7.944 1.00 75.94 94 LEU A O 1
#